Protein AF-A0A445BIX7-F1 (afdb_monomer_lite)

Organism: Arachis hypogaea (NCBI:txid3818)

Foldseek 3Di:
DVVVVVVVVVVVVLVPPPDPPDDDDPVRLVVVCVVVVVPDDSVRVSVVVVVVCVVCVVPPDDDALVVQLVVVLVVVCVDPVNVDPVSSVQLSVQLVVQSVVLVVDPVNVVDDSNVSSNVSSVVSCCVSPNLDPVVLVVVLVCLVCCCDDPNNVVQVVCCDVVNVHVSPDHRPCVSVDPPPD

Secondary structure (DSSP, 8-state):
-HHHHHHHHHHHHHHT-SSTT----HHHHHHHHHHTTT-S-HHHHHHHHHHHHHHTTT---PPPHHHHHHHHHHHHHTSGGG-SHHHHHHHHHHHHHHHHHHHH-GGGGGS-HHHHHHHHHHHHHHHHH-S--HHHHHHHHHHHTTTSGGGHHHHHHHTSGGGTTGGGSPP-GGGT-TT--

pLDDT: mean 78.17, std 17.83, range [26.73, 94.56]

Radius of gyration: 25.05 Å; chains: 1; bounding box: 44×34×72 Å

InterPro domains:
  IPR004367 Cyclin, C-terminal domain [PF02984] (63-170)
  IPR004367 Cyclin, C-terminal domain [SM01332] (63-172)
  IPR006671 Cyclin, N-terminal [PF00134] (26-61)
  IPR036915 Cyclin-like superfamily [SSF47954] (40-175)
  IPR039361 Cyclin [PTHR10177] (26-150)

Structure (mmCIF, N/CA/C/O backbone):
data_AF-A0A445BIX7-F1
#
_entry.id   AF-A0A445BIX7-F1
#
loop_
_atom_site.group_PDB
_atom_site.id
_atom_site.type_symbol
_atom_site.label_atom_id
_atom_site.label_alt_id
_atom_site.label_comp_id
_atom_site.label_asym_id
_atom_site.label_entity_id
_atom_site.label_seq_id
_atom_site.pdbx_PDB_ins_code
_atom_site.Cartn_x
_atom_site.Cartn_y
_atom_site.Cartn_z
_atom_site.occupancy
_atom_site.B_iso_or_equiv
_atom_site.auth_seq_id
_atom_site.auth_comp_id
_atom_site.auth_asym_id
_atom_site.auth_atom_id
_atom_site.pdbx_PDB_model_num
ATOM 1 N N . MET A 1 1 ? -8.010 18.904 17.019 1.00 31.08 1 MET A N 1
ATOM 2 C CA . MET A 1 1 ? -6.638 18.334 17.077 1.00 31.08 1 MET A CA 1
ATOM 3 C C . MET A 1 1 ? -6.467 17.196 18.089 1.00 31.08 1 MET A C 1
ATOM 5 O O . MET A 1 1 ? -5.801 16.229 17.747 1.00 31.08 1 MET A O 1
ATOM 9 N N . ALA A 1 2 ? -7.083 17.233 19.281 1.00 26.73 2 ALA A N 1
ATOM 10 C CA . ALA A 1 2 ? -6.943 16.167 20.292 1.00 26.73 2 ALA A CA 1
ATOM 11 C C . ALA A 1 2 ? -7.465 14.775 19.856 1.00 26.73 2 ALA A C 1
ATOM 13 O O . ALA A 1 2 ? -6.899 13.758 20.242 1.00 26.73 2 ALA A O 1
ATOM 14 N N . MET A 1 3 ? -8.491 14.723 18.998 1.00 30.59 3 MET A N 1
ATOM 15 C CA . MET A 1 3 ? -9.098 13.467 18.526 1.00 30.59 3 MET A CA 1
ATOM 16 C C . MET A 1 3 ? -8.178 12.670 17.575 1.00 30.59 3 MET A C 1
ATOM 18 O O . MET A 1 3 ? -8.110 11.449 17.659 1.00 30.59 3 MET A O 1
ATOM 22 N N . ILE A 1 4 ? -7.388 13.361 16.743 1.00 36.31 4 ILE A N 1
ATOM 23 C CA . ILE A 1 4 ? -6.422 12.741 15.812 1.00 36.31 4 ILE A CA 1
ATOM 24 C C . ILE A 1 4 ? -5.188 12.241 16.579 1.00 36.31 4 ILE A C 1
ATOM 26 O O . ILE A 1 4 ? -4.694 11.141 16.338 1.00 36.31 4 ILE A O 1
ATOM 30 N N . HIS A 1 5 ? -4.742 13.006 17.580 1.00 30.78 5 HIS A N 1
ATOM 31 C CA . HIS A 1 5 ? -3.649 12.602 18.467 1.00 30.78 5 HIS A CA 1
ATOM 32 C C . HIS A 1 5 ? -4.039 11.410 19.369 1.00 30.78 5 HIS A C 1
ATOM 34 O O . HIS A 1 5 ? -3.199 10.565 19.686 1.00 30.78 5 HIS A O 1
ATOM 40 N N . GLY A 1 6 ? -5.320 11.305 19.748 1.00 31.72 6 GLY A N 1
ATOM 41 C CA . GLY A 1 6 ? -5.894 10.139 20.429 1.00 31.72 6 GLY A CA 1
ATOM 42 C C . GLY A 1 6 ? -5.935 8.894 19.541 1.00 31.72 6 GLY A C 1
ATOM 43 O O . GLY A 1 6 ? -5.544 7.817 19.983 1.00 31.72 6 GLY A O 1
ATOM 44 N N . PHE A 1 7 ? -6.293 9.050 18.263 1.00 39.88 7 PHE A N 1
ATOM 45 C CA . PHE A 1 7 ? -6.234 7.973 17.268 1.00 39.88 7 PHE A CA 1
ATOM 46 C C . PHE A 1 7 ? -4.815 7.424 17.072 1.00 39.88 7 PHE A C 1
ATOM 48 O O . PHE A 1 7 ? -4.636 6.216 16.928 1.00 39.88 7 PHE A O 1
ATOM 55 N N . PHE A 1 8 ? -3.799 8.289 17.126 1.00 36.53 8 PHE A N 1
ATOM 56 C CA . PHE A 1 8 ? -2.399 7.868 17.045 1.00 36.53 8 PHE A CA 1
ATOM 57 C C . PHE A 1 8 ? -1.971 7.043 18.265 1.00 36.53 8 PHE A C 1
ATOM 59 O O . PHE A 1 8 ? -1.325 6.012 18.111 1.00 36.53 8 PHE A O 1
ATOM 66 N N . LYS A 1 9 ? -2.411 7.421 19.475 1.00 36.47 9 LYS A N 1
ATOM 67 C CA . LYS A 1 9 ? -2.213 6.604 20.684 1.00 36.47 9 LYS A CA 1
ATOM 68 C C . LYS A 1 9 ? -2.974 5.279 20.636 1.00 36.47 9 LYS A C 1
ATOM 70 O O . LYS A 1 9 ? -2.463 4.300 21.153 1.00 36.47 9 LYS A O 1
ATOM 75 N N . ILE A 1 10 ? -4.145 5.217 20.002 1.00 41.41 10 ILE A N 1
ATOM 76 C CA . ILE A 1 10 ? -4.909 3.968 19.837 1.00 41.41 10 ILE A CA 1
ATOM 77 C C . ILE A 1 10 ? -4.230 3.036 18.831 1.00 41.41 10 ILE A C 1
ATOM 79 O O . ILE A 1 10 ? -4.111 1.846 19.112 1.00 41.41 10 ILE A O 1
ATOM 83 N N . LYS A 1 11 ? -3.700 3.560 17.714 1.00 40.16 11 LYS A N 1
ATOM 84 C CA . LYS A 1 11 ? -2.800 2.793 16.833 1.00 40.16 11 LYS A CA 1
ATOM 85 C C . LYS A 1 11 ? -1.616 2.246 17.631 1.00 40.16 11 LYS A C 1
ATOM 87 O O . LYS A 1 11 ? -1.239 1.089 17.440 1.00 40.16 11 LYS A O 1
ATOM 92 N N . ASP A 1 12 ? -1.118 3.047 18.576 1.00 34.88 12 ASP A N 1
ATOM 93 C CA . ASP A 1 12 ? -0.007 2.678 19.439 1.00 34.88 12 ASP A CA 1
ATOM 94 C C . ASP A 1 12 ? -0.367 1.692 20.599 1.00 34.88 12 ASP A C 1
ATOM 96 O O . ASP A 1 12 ? 0.449 0.920 21.108 1.00 34.88 12 ASP A O 1
ATOM 100 N N . VAL A 1 13 ? -1.624 1.625 21.010 1.00 40.88 13 VAL A N 1
ATOM 101 C CA . VAL A 1 13 ? -2.093 0.604 21.961 1.00 40.88 13 VAL A CA 1
ATOM 102 C C . VAL A 1 13 ? -2.390 -0.704 21.220 1.00 40.88 13 VAL A C 1
ATOM 104 O O . VAL A 1 13 ? -1.998 -1.781 21.670 1.00 40.88 13 VAL A O 1
ATOM 107 N N . LEU A 1 14 ? -2.953 -0.623 20.010 1.00 43.34 14 LEU A N 1
ATOM 108 C CA . LEU A 1 14 ? -3.277 -1.794 19.196 1.00 43.34 14 LEU A CA 1
ATOM 109 C C . LEU A 1 14 ? -2.021 -2.513 18.666 1.00 43.34 14 LEU A C 1
ATOM 111 O O . LEU A 1 14 ? -1.959 -3.737 18.722 1.00 43.34 14 LEU A O 1
ATOM 115 N N . TYR A 1 15 ? -0.987 -1.795 18.197 1.00 44.62 15 TYR A N 1
ATOM 116 C CA . TYR A 1 15 ? 0.238 -2.426 17.655 1.00 44.62 15 TYR A CA 1
ATOM 117 C C . TYR A 1 15 ? 1.153 -3.054 18.718 1.00 44.62 15 TYR A C 1
ATOM 119 O O . TYR A 1 15 ? 1.989 -3.899 18.386 1.00 44.62 15 TYR A O 1
ATOM 127 N N . ARG A 1 16 ? 1.031 -2.634 19.987 1.00 34.03 16 ARG A N 1
ATOM 128 C CA . ARG A 1 16 ? 1.860 -3.101 21.107 1.00 34.03 16 ARG A CA 1
ATOM 129 C C . ARG A 1 16 ? 1.143 -4.139 21.970 1.00 34.03 16 ARG A C 1
ATOM 131 O O . ARG A 1 16 ? 1.621 -4.476 23.048 1.00 34.03 16 ARG A O 1
ATOM 138 N N . THR A 1 17 ? 0.064 -4.747 21.488 1.00 30.75 17 THR A N 1
ATOM 139 C CA . THR A 1 17 ? -0.427 -5.989 22.092 1.00 30.75 17 THR A CA 1
ATOM 140 C C . THR A 1 17 ? 0.446 -7.158 21.632 1.00 30.75 17 THR A C 1
ATOM 142 O O . THR A 1 17 ? 0.156 -7.908 20.704 1.00 30.75 17 THR A O 1
ATOM 145 N N . ARG A 1 18 ? 1.558 -7.361 22.353 1.00 39.78 18 ARG A N 1
ATOM 146 C CA . ARG A 1 18 ? 2.005 -8.731 22.635 1.00 39.78 18 ARG A CA 1
ATOM 147 C C . ARG A 1 18 ? 0.804 -9.426 23.289 1.00 39.78 18 ARG A C 1
ATOM 149 O O . ARG A 1 18 ? 0.402 -9.006 24.374 1.00 39.78 18 ARG A O 1
ATOM 156 N N . SER A 1 19 ? 0.268 -10.413 22.565 1.00 38.59 19 SER A N 1
ATOM 157 C CA . SER A 1 19 ? -0.950 -11.199 22.817 1.00 38.59 19 SER A CA 1
ATOM 158 C C . SER A 1 19 ? -2.272 -10.411 22.815 1.00 38.59 19 SER A C 1
ATOM 160 O O . SER A 1 19 ? -2.649 -9.800 23.809 1.00 38.59 19 SER A O 1
ATOM 162 N N . PHE A 1 20 ? -3.034 -10.552 21.720 1.00 48.22 20 PHE A N 1
ATOM 163 C CA . PHE A 1 20 ? -4.435 -10.130 21.503 1.00 48.22 20 PHE A CA 1
ATOM 164 C C . PHE A 1 20 ? -5.469 -10.767 22.471 1.00 48.22 20 PHE A C 1
ATOM 166 O O . PHE A 1 20 ? -6.658 -10.805 22.179 1.00 48.22 20 PHE A O 1
ATOM 173 N N . GLN A 1 21 ? -5.018 -11.303 23.609 1.00 44.00 21 GLN A N 1
ATOM 174 C CA . GLN A 1 21 ? -5.799 -12.086 24.576 1.00 44.00 21 GLN A CA 1
ATOM 175 C C . GLN A 1 21 ? -6.042 -11.320 25.890 1.00 44.00 21 GLN A C 1
ATOM 177 O O . GLN A 1 21 ? -6.484 -11.911 26.872 1.00 44.00 21 GLN A O 1
ATOM 182 N N . ARG A 1 22 ? -5.695 -10.030 25.972 1.00 51.00 22 ARG A N 1
ATOM 183 C CA . ARG A 1 22 ? -5.924 -9.236 27.185 1.00 51.00 22 ARG A CA 1
ATOM 184 C C . ARG A 1 22 ? -7.117 -8.306 27.002 1.00 51.00 22 ARG A C 1
ATOM 186 O O . ARG A 1 22 ? -7.102 -7.471 26.108 1.00 51.00 22 ARG A O 1
ATOM 193 N N . VAL A 1 23 ? -8.108 -8.499 27.874 1.00 60.38 23 VAL A N 1
ATOM 194 C CA . VAL A 1 23 ? -9.203 -7.562 28.175 1.00 60.38 23 VAL A CA 1
ATOM 195 C C . VAL A 1 23 ? -8.610 -6.180 28.456 1.00 60.38 23 VAL A C 1
ATOM 197 O O . VAL A 1 23 ? -7.530 -6.124 29.057 1.00 60.38 23 VAL A O 1
ATOM 200 N N . PHE A 1 24 ? -9.293 -5.100 28.053 1.00 62.72 24 PHE A N 1
ATOM 201 C CA . PHE A 1 24 ? -8.859 -3.721 28.331 1.00 62.72 24 PHE A CA 1
ATOM 202 C C . PHE A 1 24 ? -8.335 -3.565 29.763 1.00 62.72 24 PHE A C 1
ATOM 204 O O . PHE A 1 24 ? -9.031 -3.877 30.738 1.00 62.72 24 PHE A O 1
ATOM 211 N N . GLU A 1 25 ? -7.113 -3.045 29.913 1.00 70.88 25 GLU A N 1
ATOM 212 C CA . GLU A 1 25 ? -6.624 -2.725 31.249 1.00 70.88 25 GLU A CA 1
ATOM 213 C C . GLU A 1 25 ? -7.491 -1.608 31.855 1.00 70.88 25 GLU A C 1
ATOM 215 O O . GLU A 1 25 ? -7.929 -0.701 31.139 1.00 70.88 25 GLU A O 1
ATOM 220 N N . PRO A 1 26 ? -7.710 -1.588 33.186 1.00 69.00 26 PRO A N 1
ATOM 221 C CA . PRO A 1 26 ? -8.556 -0.579 33.821 1.00 69.00 26 PRO A CA 1
ATOM 222 C C . PRO A 1 26 ? -8.191 0.865 33.452 1.00 69.00 26 PRO A C 1
ATOM 224 O O . PRO A 1 26 ? -9.078 1.700 33.338 1.00 69.00 26 PRO A O 1
ATOM 227 N N . ARG A 1 27 ? -6.906 1.162 33.212 1.00 71.81 27 ARG A N 1
ATOM 228 C CA . ARG A 1 27 ? -6.441 2.494 32.785 1.00 71.81 27 ARG A CA 1
ATOM 229 C C . ARG A 1 27 ? -6.867 2.873 31.366 1.00 71.81 27 ARG A C 1
ATOM 231 O O . ARG A 1 27 ? -7.111 4.047 31.107 1.00 71.81 27 ARG A O 1
ATOM 238 N N . GLU A 1 28 ? -6.942 1.911 30.457 1.00 76.38 28 GLU A N 1
ATOM 239 C CA . GLU A 1 28 ? -7.309 2.140 29.056 1.00 76.38 28 GLU A CA 1
ATOM 240 C C . GLU A 1 28 ? -8.811 2.388 28.928 1.00 76.38 28 GLU A C 1
ATOM 242 O O . GLU A 1 28 ? -9.238 3.272 28.186 1.00 76.38 28 GLU A O 1
ATOM 247 N N . LEU A 1 29 ? -9.597 1.665 29.726 1.00 79.38 29 LEU A N 1
ATOM 248 C CA . LEU A 1 29 ? -11.045 1.808 29.781 1.00 79.38 29 LEU A CA 1
ATOM 249 C C . LEU A 1 29 ? -11.467 3.189 30.301 1.00 79.38 29 LEU A C 1
ATOM 251 O O . LEU A 1 29 ? -12.276 3.868 29.673 1.00 79.38 29 LEU A O 1
ATOM 255 N N . GLU A 1 30 ? -10.864 3.645 31.402 1.00 81.06 30 GLU A N 1
ATOM 256 C CA . GLU A 1 30 ? -11.117 4.991 31.936 1.00 81.06 30 GLU A CA 1
ATOM 257 C C . GLU A 1 30 ? -10.679 6.085 30.949 1.00 81.06 30 GLU A C 1
ATOM 259 O O . GLU A 1 30 ? -11.350 7.108 30.805 1.00 81.06 30 GLU A O 1
ATOM 264 N N . PHE A 1 31 ? -9.585 5.863 30.212 1.00 82.12 31 PHE A N 1
ATOM 265 C CA . PHE A 1 31 ? -9.141 6.785 29.170 1.00 82.12 31 PHE A CA 1
ATOM 266 C C . PHE A 1 31 ? -10.139 6.867 28.005 1.00 82.12 31 PHE A C 1
ATOM 268 O O . PHE A 1 31 ? -10.464 7.972 27.573 1.00 82.12 31 PHE A O 1
ATOM 275 N N . LEU A 1 32 ? -10.661 5.731 27.528 1.00 78.69 32 LEU A N 1
ATOM 276 C CA . LEU A 1 32 ? -11.689 5.658 26.480 1.00 78.69 32 LEU A CA 1
ATOM 277 C C . LEU A 1 32 ? -12.972 6.400 26.880 1.00 78.69 32 LEU A C 1
ATOM 279 O O . LEU A 1 32 ? -13.484 7.220 26.114 1.00 78.69 32 LEU A O 1
ATOM 283 N N . ILE A 1 33 ? -13.452 6.174 28.104 1.00 84.88 33 ILE A N 1
ATOM 284 C CA . ILE A 1 33 ? -14.627 6.868 28.646 1.00 84.88 33 ILE A CA 1
ATOM 285 C C . ILE A 1 33 ? -14.368 8.379 28.700 1.00 84.88 33 ILE A C 1
ATOM 287 O O . ILE A 1 33 ? -15.210 9.169 28.266 1.00 84.88 33 ILE A O 1
ATOM 291 N N . LEU A 1 34 ? -13.184 8.796 29.154 1.00 88.88 34 LEU A N 1
ATOM 292 C CA . LEU A 1 34 ? -12.815 10.206 29.246 1.00 88.88 34 LEU A CA 1
ATOM 293 C C . LEU A 1 34 ? -12.779 10.897 27.875 1.00 88.88 34 LEU A C 1
ATOM 295 O O . LEU A 1 34 ? -13.378 11.961 27.722 1.00 88.88 34 LEU A O 1
ATOM 299 N N . ILE A 1 35 ? -12.118 10.308 26.871 1.00 86.88 35 ILE A N 1
ATOM 300 C CA . ILE A 1 35 ? -12.028 10.914 25.528 1.00 86.88 35 ILE A CA 1
ATOM 301 C C . ILE A 1 35 ? -13.374 10.928 24.798 1.00 86.88 35 ILE A C 1
ATOM 303 O O . ILE A 1 35 ? -13.586 11.787 23.945 1.00 86.88 35 ILE A O 1
ATOM 307 N N . SER A 1 36 ? -14.285 10.014 25.148 1.00 85.88 36 SER A N 1
ATOM 308 C CA . SER A 1 36 ? -15.658 9.992 24.630 1.00 85.88 36 SER A CA 1
ATOM 309 C C . SER A 1 36 ? -16.564 11.062 25.254 1.00 85.88 36 SER A C 1
ATOM 311 O O . SER A 1 36 ? -17.731 11.157 24.893 1.00 85.88 36 SER A O 1
ATOM 313 N N . GLY A 1 37 ? -16.058 11.857 26.206 1.00 89.38 37 GLY A N 1
ATOM 314 C CA . GLY A 1 37 ? -16.861 12.842 26.931 1.00 89.38 37 GLY A CA 1
ATOM 315 C C . GLY A 1 37 ? -17.835 12.210 27.927 1.00 89.38 37 GLY A C 1
ATOM 316 O O . GLY A 1 37 ? -18.876 12.797 28.201 1.00 89.38 37 GLY A O 1
ATOM 317 N N . LYS A 1 38 ? -17.511 11.020 28.461 1.00 89.19 38 LYS A N 1
ATOM 318 C CA . LYS A 1 38 ? -18.399 10.204 29.312 1.00 89.19 38 LYS A CA 1
ATOM 319 C C . LYS A 1 38 ? -19.732 9.845 28.639 1.00 89.19 38 LYS A C 1
ATOM 321 O O . LYS A 1 38 ? -20.735 9.675 29.325 1.00 89.19 38 LYS A O 1
ATOM 326 N N . ALA A 1 39 ? -19.739 9.720 27.311 1.00 90.12 39 ALA A N 1
ATOM 327 C CA . ALA A 1 39 ? -20.920 9.302 26.556 1.00 90.12 39 ALA A CA 1
ATOM 328 C C . ALA A 1 39 ? -21.317 7.839 26.822 1.00 90.12 39 ALA A C 1
ATOM 330 O O . ALA A 1 39 ? -22.469 7.480 26.605 1.00 90.12 39 ALA A O 1
ATOM 331 N N . TYR A 1 40 ? -20.375 7.019 27.299 1.00 87.88 40 TYR A N 1
ATOM 332 C CA . TYR A 1 40 ? -20.574 5.599 27.577 1.00 87.88 40 TYR A CA 1
ATOM 333 C C . TYR A 1 40 ? -20.167 5.253 29.008 1.00 87.88 40 TYR A C 1
ATOM 335 O O . TYR A 1 40 ? -19.195 5.791 29.551 1.00 87.88 40 TYR A O 1
ATOM 343 N N . THR A 1 41 ? -20.891 4.318 29.609 1.00 90.75 41 THR A N 1
ATOM 344 C CA . THR A 1 41 ? -20.567 3.721 30.903 1.00 90.75 41 THR A CA 1
ATOM 345 C C . THR A 1 41 ? -19.545 2.596 30.753 1.00 90.75 41 THR A C 1
ATOM 347 O O . THR A 1 41 ? -19.367 2.004 29.689 1.00 90.75 41 THR A O 1
ATOM 350 N N . ARG A 1 42 ? -18.882 2.254 31.861 1.00 87.50 42 ARG A N 1
ATOM 351 C CA . ARG A 1 42 ? -17.907 1.156 31.908 1.00 87.50 42 ARG A CA 1
ATOM 352 C C . ARG A 1 42 ? -18.487 -0.169 31.401 1.00 87.50 42 ARG A C 1
ATOM 354 O O . ARG A 1 42 ? -17.810 -0.884 30.672 1.00 87.50 42 ARG A O 1
ATOM 361 N N . ASN A 1 43 ? -19.726 -0.475 31.782 1.00 89.88 43 ASN A N 1
ATOM 362 C CA . ASN A 1 43 ? -20.379 -1.727 31.412 1.00 89.88 43 ASN A CA 1
ATOM 363 C C . ASN A 1 43 ? -20.702 -1.768 29.914 1.00 89.88 43 ASN A C 1
ATOM 365 O O . ASN A 1 43 ? -20.398 -2.765 29.274 1.00 89.88 43 ASN A O 1
ATOM 369 N N . GLU A 1 44 ? -21.193 -0.668 29.334 1.00 89.56 44 GLU A N 1
ATOM 370 C CA . GLU A 1 44 ? -21.488 -0.592 27.894 1.00 89.56 44 GLU A CA 1
ATOM 371 C C . GLU A 1 44 ? -20.239 -0.813 27.031 1.00 89.56 44 GLU A C 1
ATOM 373 O O . GLU A 1 44 ? -20.297 -1.511 26.021 1.00 89.56 44 GLU A O 1
ATOM 378 N N . VAL A 1 45 ? -19.087 -0.266 27.436 1.00 86.12 45 VAL A N 1
ATOM 379 C CA . VAL A 1 45 ? -17.828 -0.473 26.702 1.00 86.12 45 VAL A CA 1
ATOM 380 C C . VAL A 1 45 ? -17.370 -1.936 26.776 1.00 86.12 45 VAL A C 1
ATOM 382 O O . VAL A 1 45 ? -16.932 -2.485 25.765 1.00 86.12 45 VAL A O 1
ATOM 385 N N . LEU A 1 46 ? -17.503 -2.586 27.936 1.00 85.31 46 LEU A N 1
ATOM 386 C CA . LEU A 1 46 ? -17.155 -4.003 28.112 1.00 85.31 46 LEU A CA 1
ATOM 387 C C . LEU A 1 46 ? -18.118 -4.939 27.364 1.00 85.31 46 LEU A C 1
ATOM 389 O O . LEU A 1 46 ? -17.689 -5.933 26.773 1.00 85.31 46 LEU A O 1
ATOM 393 N N . ASP A 1 47 ? -19.411 -4.616 27.344 1.00 90.69 47 ASP A N 1
ATOM 394 C CA . ASP A 1 47 ? -20.410 -5.369 26.585 1.00 90.69 47 ASP A CA 1
ATOM 395 C C . ASP A 1 47 ? -20.134 -5.278 25.077 1.00 90.69 47 ASP A C 1
ATOM 397 O O . ASP A 1 47 ? -20.181 -6.291 24.371 1.00 90.69 47 ASP A O 1
ATOM 401 N N . MET A 1 48 ? -19.751 -4.093 24.588 1.00 88.19 48 MET A N 1
ATOM 402 C CA . MET A 1 48 ? -19.339 -3.895 23.197 1.00 88.19 48 MET A CA 1
ATOM 403 C C . MET A 1 48 ? -18.034 -4.617 22.856 1.00 88.19 48 MET A C 1
ATOM 405 O O . MET A 1 48 ? -17.951 -5.231 21.792 1.00 88.19 48 MET A O 1
ATOM 409 N N . GLU A 1 49 ? -17.036 -4.611 23.745 1.00 82.38 49 GLU A N 1
ATOM 410 C CA . GLU A 1 49 ? -15.804 -5.393 23.570 1.00 82.38 49 GLU A CA 1
ATOM 411 C C . GLU A 1 49 ? -16.133 -6.880 23.380 1.00 82.38 49 GLU A C 1
ATOM 413 O O . GLU A 1 49 ? -15.692 -7.510 22.412 1.00 82.38 49 GLU A O 1
ATOM 418 N N . LYS A 1 50 ? -16.977 -7.434 24.256 1.00 85.50 50 LYS A N 1
ATOM 419 C CA . LYS A 1 50 ? -17.412 -8.831 24.182 1.00 85.50 50 LYS A CA 1
ATOM 420 C C . LYS A 1 50 ? -18.162 -9.125 22.882 1.00 85.50 50 LYS A C 1
ATOM 422 O O . LYS A 1 50 ? -17.917 -10.156 22.256 1.00 85.50 50 LYS A O 1
ATOM 427 N N . LEU A 1 51 ? -19.055 -8.230 22.460 1.00 91.12 51 LEU A N 1
ATOM 428 C CA . LEU A 1 51 ? -19.796 -8.363 21.206 1.00 91.12 51 LEU A CA 1
ATOM 429 C C . LEU A 1 51 ? -18.851 -8.376 19.997 1.00 91.12 51 LEU A C 1
ATOM 431 O O . LEU A 1 51 ? -18.969 -9.258 19.144 1.00 91.12 51 LEU A O 1
ATOM 435 N N . MET A 1 52 ? -17.885 -7.456 19.938 1.00 86.19 52 MET A N 1
ATOM 436 C CA . MET A 1 52 ? -16.899 -7.381 18.854 1.00 86.19 52 MET A CA 1
ATOM 437 C C . MET A 1 52 ? -16.033 -8.643 18.779 1.00 86.19 52 MET A C 1
ATOM 439 O O . MET A 1 52 ? -15.883 -9.218 17.700 1.00 86.19 52 MET A O 1
ATOM 443 N N . LEU A 1 53 ? -15.509 -9.110 19.917 1.00 85.00 53 LEU A N 1
ATOM 444 C CA . LEU A 1 53 ? -14.679 -10.318 19.985 1.00 85.00 53 LEU A CA 1
ATOM 445 C C . LEU A 1 53 ? -15.444 -11.567 19.539 1.00 85.00 53 LEU A C 1
ATOM 447 O O . LEU A 1 53 ? -14.916 -12.367 18.764 1.00 85.00 53 LEU A O 1
ATOM 451 N N . ASN A 1 54 ? -16.698 -11.706 19.977 1.00 90.69 54 ASN A N 1
ATOM 452 C CA . ASN A 1 54 ? -17.560 -12.812 19.566 1.00 90.69 54 ASN A CA 1
ATOM 453 C C . ASN A 1 54 ? -17.880 -12.761 18.067 1.00 90.69 54 ASN A C 1
ATOM 455 O O . ASN A 1 54 ? -17.843 -13.795 17.407 1.00 90.69 54 ASN A O 1
ATOM 459 N N . THR A 1 55 ? -18.140 -11.568 17.523 1.00 91.00 55 THR A N 1
ATOM 460 C CA . THR A 1 55 ? -18.432 -11.368 16.091 1.00 91.00 55 THR A CA 1
ATOM 461 C C . THR A 1 55 ? -17.230 -11.712 15.214 1.00 91.00 55 THR A C 1
ATOM 463 O O . THR A 1 55 ? -17.377 -12.311 14.154 1.00 91.00 55 THR A O 1
ATOM 466 N N . LEU A 1 56 ? -16.022 -11.369 15.666 1.00 84.00 56 LEU A N 1
ATOM 467 C CA . LEU A 1 56 ? -14.775 -11.699 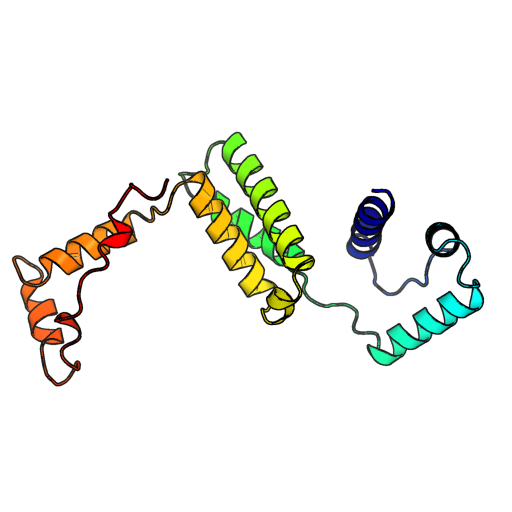14.976 1.00 84.00 56 LEU A CA 1
ATOM 468 C C . LEU A 1 56 ? -14.316 -13.142 15.231 1.00 84.00 56 LEU A C 1
ATOM 470 O O . LEU A 1 56 ? -13.271 -13.536 14.718 1.00 84.00 56 LEU A O 1
ATOM 474 N N . HIS A 1 57 ? -15.051 -13.924 16.031 1.00 88.12 57 HIS A N 1
ATOM 475 C CA . HIS A 1 57 ? -14.647 -15.258 16.486 1.00 88.12 57 HIS A CA 1
ATOM 476 C C . HIS A 1 57 ? -13.219 -15.281 17.055 1.00 88.12 57 HIS A C 1
ATOM 478 O O . HIS A 1 57 ? -12.451 -16.207 16.802 1.00 88.12 57 HIS A O 1
ATOM 484 N N . PHE A 1 58 ? -12.843 -14.229 17.789 1.00 80.50 58 PHE A N 1
ATOM 485 C CA . PHE A 1 58 ? -11.491 -14.022 18.321 1.00 80.50 58 PHE A CA 1
ATOM 486 C C . PHE A 1 58 ? -10.372 -13.978 17.254 1.00 80.50 58 PHE A C 1
ATOM 488 O O . PHE A 1 58 ? -9.187 -14.038 17.587 1.00 80.50 58 PHE A O 1
ATOM 495 N N . ASN A 1 59 ? -10.705 -13.801 15.969 1.00 79.69 59 ASN A N 1
ATOM 496 C CA . ASN A 1 59 ? -9.735 -13.643 14.887 1.00 79.69 59 ASN A CA 1
ATOM 497 C C . ASN A 1 59 ? -9.262 -12.183 14.754 1.00 79.69 59 ASN A C 1
ATOM 499 O O . ASN A 1 59 ? -9.630 -11.462 13.829 1.00 79.69 59 ASN A O 1
ATOM 503 N N . MET A 1 60 ? -8.418 -11.747 15.689 1.00 77.25 60 MET A N 1
ATOM 504 C CA . MET A 1 60 ? -7.854 -10.385 15.713 1.00 77.25 60 MET A CA 1
ATOM 505 C C . MET A 1 60 ? -6.557 -10.244 14.899 1.00 77.25 60 MET A C 1
ATOM 507 O O . MET A 1 60 ? -6.014 -9.149 14.753 1.00 77.25 60 MET A O 1
ATOM 511 N N . SER A 1 61 ? -6.036 -11.352 14.367 1.00 79.31 61 SER A N 1
ATOM 512 C CA . SER A 1 61 ? -4.738 -11.400 13.689 1.00 79.31 61 SER A CA 1
ATOM 513 C C . SER A 1 61 ? -4.887 -11.159 12.189 1.00 79.31 61 SER A C 1
ATOM 515 O O . SER A 1 61 ? -4.744 -12.074 11.380 1.00 79.31 61 SER A O 1
ATOM 517 N N . VAL A 1 62 ? -5.161 -9.911 11.808 1.00 79.38 62 VAL A N 1
ATOM 518 C CA . VAL A 1 62 ? -5.227 -9.498 10.399 1.00 79.38 62 VAL A CA 1
ATOM 519 C C . VAL A 1 62 ? -3.962 -8.745 9.973 1.00 79.38 62 VAL A C 1
ATOM 521 O O . VAL A 1 62 ? -3.429 -7.928 10.730 1.00 79.38 62 VAL A O 1
ATOM 524 N N . PRO A 1 63 ? -3.433 -9.002 8.764 1.00 81.62 63 PRO A N 1
ATOM 525 C CA . PRO A 1 63 ? -2.226 -8.339 8.297 1.00 81.62 63 PRO A CA 1
ATOM 526 C C . PRO A 1 63 ? -2.514 -6.866 7.986 1.00 81.62 63 PRO A C 1
ATOM 528 O O . PRO A 1 63 ? -3.323 -6.549 7.123 1.00 81.62 63 PRO A O 1
ATOM 531 N N . THR A 1 64 ? -1.824 -5.951 8.662 1.00 84.56 64 THR A N 1
ATOM 532 C CA . THR A 1 64 ? -1.957 -4.503 8.436 1.00 84.56 64 THR A CA 1
ATOM 533 C C . THR A 1 64 ? -0.939 -3.987 7.415 1.00 84.56 64 THR A C 1
ATOM 535 O O . THR A 1 64 ? 0.125 -4.575 7.219 1.00 84.56 64 THR A O 1
ATOM 538 N N . ALA A 1 65 ? -1.209 -2.844 6.776 1.00 87.44 65 ALA A N 1
ATOM 539 C CA . ALA A 1 65 ? -0.265 -2.225 5.831 1.00 87.44 65 ALA A CA 1
ATOM 540 C C . ALA A 1 65 ? 1.118 -1.973 6.478 1.00 87.44 65 ALA A C 1
ATOM 542 O O . ALA A 1 65 ? 2.171 -2.157 5.866 1.00 87.44 65 ALA A O 1
ATOM 543 N N . TYR A 1 66 ? 1.123 -1.678 7.781 1.00 84.38 66 TYR A N 1
ATOM 544 C CA . TYR A 1 66 ? 2.329 -1.480 8.580 1.00 84.38 66 TYR A CA 1
ATOM 545 C C . TYR A 1 66 ? 3.285 -2.688 8.581 1.00 84.38 66 TYR A C 1
ATOM 547 O O . TYR A 1 66 ? 4.503 -2.513 8.530 1.00 84.38 66 TYR A O 1
ATOM 555 N N . VAL A 1 67 ? 2.788 -3.932 8.606 1.00 87.38 67 VAL A N 1
ATOM 556 C CA . VAL A 1 67 ? 3.696 -5.097 8.600 1.00 87.38 67 VAL A CA 1
ATOM 557 C C . VAL A 1 67 ? 4.401 -5.271 7.254 1.00 87.38 67 VAL A C 1
ATOM 559 O O . VAL A 1 67 ? 5.545 -5.735 7.210 1.00 87.38 67 VAL A O 1
ATOM 562 N N . PHE A 1 68 ? 3.756 -4.855 6.161 1.00 91.25 68 PHE A N 1
ATOM 563 C CA . PHE A 1 68 ? 4.329 -4.899 4.818 1.00 91.25 68 PHE A CA 1
ATOM 564 C C . PHE A 1 68 ? 5.320 -3.763 4.583 1.00 91.25 68 PHE A C 1
ATOM 566 O O . PHE A 1 68 ? 6.362 -4.003 3.972 1.00 91.25 68 PHE A O 1
ATOM 573 N N . ILE A 1 69 ? 5.069 -2.565 5.126 1.00 89.69 69 ILE A N 1
ATOM 574 C CA . ILE A 1 69 ? 5.920 -1.392 4.877 1.00 89.69 69 ILE A CA 1
ATOM 575 C C . ILE A 1 69 ? 7.365 -1.653 5.298 1.00 89.69 69 ILE A C 1
ATOM 577 O O . ILE A 1 69 ? 8.289 -1.419 4.528 1.00 89.69 69 ILE A O 1
ATOM 581 N N . ARG A 1 70 ? 7.576 -2.279 6.465 1.00 87.69 70 ARG A N 1
ATOM 582 C CA . ARG A 1 70 ? 8.920 -2.612 6.965 1.00 87.69 70 ARG A CA 1
ATOM 583 C C . ARG A 1 70 ? 9.644 -3.610 6.065 1.00 87.69 70 ARG A C 1
ATOM 585 O O . ARG A 1 70 ? 10.868 -3.574 5.974 1.00 87.69 70 ARG A O 1
ATOM 592 N N . ARG A 1 71 ? 8.907 -4.527 5.430 1.00 91.62 71 ARG A N 1
ATOM 593 C CA . ARG A 1 71 ? 9.475 -5.522 4.508 1.00 91.62 71 ARG A CA 1
ATOM 594 C C . ARG A 1 71 ? 9.842 -4.870 3.180 1.00 91.62 71 ARG A C 1
ATOM 596 O O . ARG A 1 71 ? 10.959 -5.054 2.712 1.00 91.62 71 ARG A O 1
ATOM 603 N N . PHE A 1 72 ? 8.943 -4.075 2.612 1.00 92.94 72 PHE A N 1
ATOM 604 C CA . PHE A 1 72 ? 9.168 -3.416 1.328 1.00 92.94 72 PHE A CA 1
ATOM 605 C C . PHE A 1 72 ? 10.220 -2.314 1.409 1.00 92.94 72 PHE A C 1
ATOM 607 O O . PHE A 1 72 ? 11.060 -2.235 0.520 1.00 92.94 72 PHE A O 1
ATOM 614 N N . LEU A 1 73 ? 10.270 -1.546 2.499 1.00 90.19 73 LEU A N 1
ATOM 615 C CA . LEU A 1 73 ? 11.308 -0.537 2.718 1.00 90.19 73 LEU A CA 1
ATOM 616 C C . LEU A 1 73 ? 12.711 -1.154 2.776 1.00 90.19 73 LEU A C 1
ATOM 618 O O . LEU A 1 73 ? 13.633 -0.607 2.182 1.00 90.19 73 LEU A O 1
ATOM 622 N N . LYS A 1 74 ? 12.882 -2.331 3.397 1.00 88.75 74 LYS A N 1
ATOM 623 C CA . LYS A 1 74 ? 14.174 -3.044 3.381 1.00 88.75 74 LYS A CA 1
ATOM 624 C C . LYS A 1 74 ? 14.633 -3.380 1.963 1.00 88.75 74 LYS A C 1
ATOM 626 O O . LYS A 1 74 ? 15.804 -3.200 1.647 1.00 88.75 74 LYS A O 1
ATOM 631 N N . VAL A 1 75 ? 13.716 -3.854 1.119 1.00 87.50 75 VAL A N 1
ATOM 632 C CA . VAL A 1 75 ? 14.012 -4.172 -0.286 1.00 87.50 75 VAL A CA 1
ATOM 633 C C . VAL A 1 75 ? 14.291 -2.894 -1.077 1.00 87.50 75 VAL A C 1
ATOM 635 O O . VAL A 1 75 ? 15.274 -2.819 -1.806 1.00 87.50 75 VAL A O 1
ATOM 638 N N . ALA A 1 76 ? 13.479 -1.856 -0.880 1.00 84.94 76 ALA A N 1
ATOM 639 C CA . ALA A 1 76 ? 13.633 -0.561 -1.531 1.00 84.94 76 ALA A CA 1
ATOM 640 C C . ALA A 1 76 ? 14.983 0.104 -1.215 1.00 84.94 76 ALA A C 1
ATOM 642 O O . ALA A 1 76 ? 15.594 0.699 -2.099 1.00 84.94 76 ALA A O 1
ATOM 643 N N . GLN A 1 77 ? 15.465 -0.030 0.022 1.00 82.25 77 GLN A N 1
ATOM 644 C CA . GLN A 1 77 ? 16.738 0.524 0.494 1.00 82.25 77 GLN A CA 1
ATOM 645 C C . GLN A 1 77 ? 17.965 -0.289 0.069 1.00 82.25 77 GLN A C 1
ATOM 647 O O . GLN A 1 77 ? 19.079 0.217 0.147 1.00 82.25 77 GLN A O 1
ATOM 652 N N . ALA A 1 78 ? 17.789 -1.532 -0.389 1.00 79.31 78 ALA A N 1
ATOM 653 C CA . ALA A 1 78 ? 18.892 -2.336 -0.911 1.00 79.31 78 ALA A CA 1
ATOM 654 C C . ALA A 1 78 ? 19.422 -1.806 -2.261 1.00 79.31 78 ALA A C 1
ATOM 656 O O . ALA A 1 78 ? 20.499 -2.196 -2.711 1.00 79.31 78 ALA A O 1
ATOM 657 N N . ASN A 1 79 ? 18.689 -0.897 -2.912 1.00 73.00 79 ASN A N 1
ATOM 658 C CA . ASN A 1 79 ? 19.132 -0.237 -4.133 1.00 73.00 79 ASN A CA 1
ATOM 659 C C . ASN A 1 79 ? 20.286 0.738 -3.860 1.00 73.00 79 ASN A C 1
ATOM 661 O O . ASN A 1 79 ? 20.180 1.615 -3.006 1.00 73.00 79 ASN A O 1
ATOM 665 N N . ARG A 1 80 ? 21.346 0.678 -4.682 1.00 64.62 80 ARG A N 1
ATOM 666 C CA . ARG A 1 80 ? 22.514 1.584 -4.597 1.00 64.62 80 ARG A CA 1
ATOM 667 C C . ARG A 1 80 ? 22.152 3.076 -4.625 1.00 64.62 80 ARG A C 1
ATOM 669 O O . ARG A 1 80 ? 22.859 3.875 -4.027 1.00 64.62 80 ARG A O 1
ATOM 676 N N . LYS A 1 81 ? 21.045 3.449 -5.279 1.00 67.06 81 LYS A N 1
ATOM 677 C CA . LYS A 1 81 ? 20.546 4.838 -5.335 1.00 67.06 81 LYS A CA 1
ATOM 678 C C . LYS A 1 81 ? 20.044 5.357 -3.975 1.00 67.06 81 LYS A C 1
ATOM 680 O O . LYS A 1 81 ? 20.029 6.560 -3.754 1.00 67.06 81 LYS A O 1
ATOM 685 N N . VAL A 1 82 ? 19.685 4.457 -3.055 1.00 65.12 82 VAL A N 1
ATOM 686 C CA . VAL A 1 82 ? 19.166 4.748 -1.702 1.00 65.12 82 VAL A CA 1
ATOM 687 C C . VAL A 1 82 ? 20.256 4.553 -0.632 1.00 65.12 82 VAL A C 1
ATOM 689 O O . VAL A 1 82 ? 19.958 4.425 0.551 1.00 65.12 82 VAL A O 1
ATOM 692 N N . ALA A 1 83 ? 21.533 4.499 -1.026 1.00 65.81 83 ALA A N 1
ATOM 693 C CA . ALA A 1 83 ? 22.633 4.174 -0.115 1.00 65.81 83 ALA A CA 1
ATOM 694 C C . ALA A 1 83 ? 22.913 5.267 0.937 1.00 65.81 83 ALA A C 1
ATOM 696 O O . ALA A 1 83 ? 23.504 4.984 1.979 1.00 65.81 83 ALA A O 1
ATOM 697 N N . THR A 1 84 ? 22.478 6.507 0.703 1.00 76.12 84 THR A N 1
ATOM 698 C CA . THR A 1 84 ? 22.668 7.604 1.659 1.00 76.12 84 THR A CA 1
ATOM 699 C C . THR A 1 84 ? 21.661 7.507 2.807 1.00 76.12 84 THR A C 1
ATOM 701 O O . THR A 1 84 ? 20.451 7.469 2.580 1.00 76.12 84 THR A O 1
ATOM 704 N N . CYS A 1 85 ? 22.151 7.551 4.052 1.00 78.06 85 CYS A N 1
ATOM 705 C CA . CYS A 1 85 ? 21.335 7.459 5.274 1.00 78.06 85 CYS A CA 1
ATOM 706 C C . CYS A 1 85 ? 20.154 8.453 5.291 1.00 78.06 85 CYS A C 1
ATOM 708 O O . CYS A 1 85 ? 19.032 8.088 5.640 1.00 78.06 85 CYS A O 1
ATOM 710 N N . LEU A 1 86 ? 20.387 9.686 4.825 1.00 82.50 86 LEU A N 1
ATOM 711 C CA . LEU A 1 86 ? 19.369 10.735 4.727 1.00 82.50 86 LEU A CA 1
ATOM 712 C C . LEU A 1 86 ? 18.217 10.333 3.791 1.00 82.50 86 LEU A C 1
ATOM 714 O O . LEU A 1 86 ? 17.052 10.449 4.157 1.00 82.50 86 LEU A O 1
ATOM 718 N N . ILE A 1 87 ? 18.533 9.804 2.607 1.00 83.06 87 ILE A N 1
ATOM 719 C CA . ILE A 1 87 ? 17.533 9.408 1.605 1.00 83.06 87 ILE A CA 1
ATOM 720 C C . ILE A 1 87 ? 16.696 8.234 2.119 1.00 83.06 87 ILE A C 1
ATOM 722 O O . ILE A 1 87 ? 15.480 8.206 1.939 1.00 83.06 87 ILE A O 1
ATOM 726 N N . LYS A 1 88 ? 17.334 7.287 2.816 1.00 85.00 88 LYS A N 1
ATOM 727 C CA . LYS A 1 88 ? 16.640 6.189 3.490 1.00 85.00 88 LYS A CA 1
ATOM 728 C C . LYS A 1 88 ? 15.612 6.709 4.501 1.00 85.00 88 LYS A C 1
ATOM 730 O O . LYS A 1 88 ? 14.474 6.254 4.471 1.00 85.00 88 LYS A O 1
ATOM 735 N N . PHE A 1 89 ? 15.990 7.662 5.352 1.00 88.06 89 PHE A N 1
ATOM 736 C CA . PHE A 1 89 ? 15.080 8.234 6.347 1.00 88.06 89 PHE A CA 1
ATOM 737 C C . PHE A 1 89 ? 13.900 8.978 5.704 1.00 88.06 89 PHE A C 1
ATOM 739 O O . PHE A 1 89 ? 12.755 8.763 6.099 1.00 88.06 89 PHE A O 1
ATOM 746 N N . ILE A 1 90 ? 14.151 9.783 4.664 1.00 88.81 90 ILE A N 1
ATOM 747 C CA . ILE A 1 90 ? 13.086 10.481 3.925 1.00 88.81 90 ILE A CA 1
ATOM 748 C C . ILE A 1 90 ? 12.122 9.482 3.274 1.00 88.81 90 ILE A C 1
ATOM 750 O O . ILE A 1 90 ? 10.911 9.669 3.357 1.00 88.81 90 ILE A O 1
ATOM 754 N 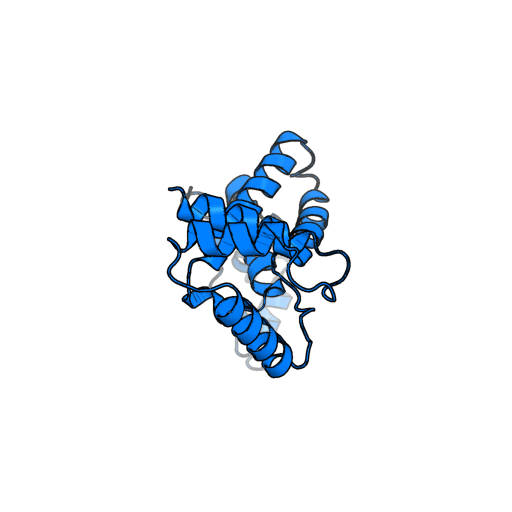N . LEU A 1 91 ? 12.635 8.403 2.671 1.00 89.94 91 LEU A N 1
ATOM 755 C CA . LEU A 1 91 ? 11.802 7.364 2.061 1.00 89.94 91 LEU A CA 1
ATOM 756 C C . LEU A 1 91 ? 10.896 6.679 3.089 1.00 89.94 91 LEU A C 1
ATOM 758 O O . LEU A 1 91 ? 9.723 6.449 2.805 1.00 89.94 91 LEU A O 1
ATOM 762 N N . GLU A 1 92 ? 11.426 6.358 4.272 1.00 91.06 92 GLU A N 1
ATOM 763 C CA . GLU A 1 92 ? 10.634 5.764 5.352 1.00 91.06 92 GLU A CA 1
ATOM 764 C C . GLU A 1 92 ? 9.518 6.715 5.799 1.00 91.06 92 GLU A C 1
ATOM 766 O O . GLU A 1 92 ? 8.354 6.315 5.806 1.00 91.06 92 GLU A O 1
ATOM 771 N N . LEU A 1 93 ? 9.845 7.975 6.101 1.00 92.06 93 LEU A N 1
ATOM 772 C CA . LEU A 1 93 ? 8.861 8.978 6.517 1.00 92.06 93 LEU A CA 1
ATOM 773 C C . LEU A 1 93 ? 7.779 9.212 5.461 1.00 92.06 93 LEU A C 1
ATOM 775 O O . LEU A 1 93 ? 6.594 9.220 5.791 1.00 92.06 93 LEU A O 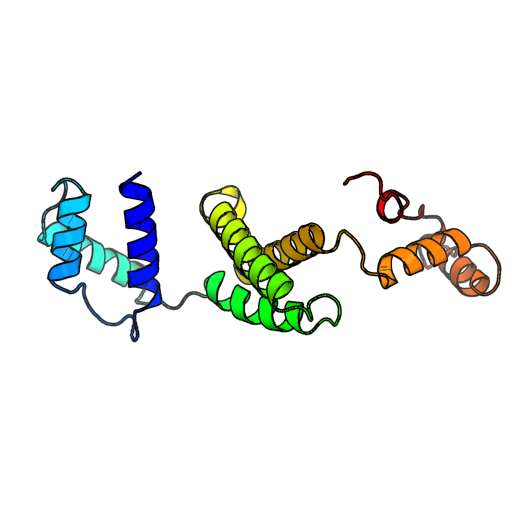1
ATOM 779 N N . LEU A 1 94 ? 8.175 9.367 4.197 1.00 93.06 94 LEU A N 1
ATOM 780 C CA . LEU A 1 94 ? 7.244 9.600 3.098 1.00 93.06 94 LEU A CA 1
ATOM 781 C C . LEU A 1 94 ? 6.311 8.402 2.897 1.00 93.06 94 LEU A C 1
ATOM 783 O O . LEU A 1 94 ? 5.108 8.579 2.725 1.00 93.06 94 LEU A O 1
ATOM 787 N N . ALA A 1 95 ? 6.840 7.179 2.968 1.00 93.75 95 ALA A N 1
ATOM 788 C CA . ALA A 1 95 ? 6.022 5.979 2.871 1.00 93.75 95 ALA A CA 1
ATOM 789 C C . ALA A 1 95 ? 5.022 5.880 4.037 1.00 93.75 95 ALA A C 1
ATOM 791 O O . ALA A 1 95 ? 3.856 5.565 3.807 1.00 93.75 95 ALA A O 1
ATOM 792 N N . PHE A 1 96 ? 5.435 6.178 5.276 1.00 92.06 96 PHE A N 1
ATOM 793 C CA . PHE A 1 96 ? 4.512 6.202 6.417 1.00 92.06 96 PHE A CA 1
ATOM 794 C C . PHE A 1 96 ? 3.416 7.255 6.246 1.00 92.06 96 PHE A C 1
ATOM 796 O O . PHE A 1 96 ? 2.244 6.937 6.430 1.00 92.06 96 PHE A O 1
ATOM 803 N N . PHE A 1 97 ? 3.779 8.464 5.819 1.00 92.75 97 PHE A N 1
ATOM 804 C CA . PHE A 1 97 ? 2.829 9.536 5.535 1.00 92.75 97 PHE A CA 1
ATOM 805 C C . PHE A 1 97 ? 1.779 9.123 4.489 1.00 92.75 97 PHE A C 1
ATOM 807 O O . PHE A 1 97 ? 0.579 9.276 4.713 1.00 92.75 97 PHE A O 1
ATOM 814 N N . LEU A 1 98 ? 2.212 8.534 3.372 1.00 93.56 98 LEU A N 1
ATOM 815 C CA . LEU A 1 98 ? 1.315 8.086 2.304 1.00 93.56 98 LEU A CA 1
ATOM 816 C C . LEU A 1 98 ? 0.409 6.921 2.736 1.00 93.56 98 LEU A C 1
ATOM 818 O O . LEU A 1 98 ? -0.767 6.897 2.373 1.00 93.56 98 LEU A O 1
ATOM 822 N N . VAL A 1 99 ? 0.918 5.970 3.533 1.00 92.19 99 VAL A N 1
ATOM 823 C CA . VAL A 1 99 ? 0.074 4.908 4.106 1.00 92.19 99 VAL A CA 1
ATOM 824 C C . VAL A 1 99 ? -0.988 5.516 5.018 1.00 92.19 99 VAL A C 1
ATOM 826 O O . VAL A 1 99 ? -2.148 5.121 4.943 1.00 92.19 99 VAL A O 1
ATOM 829 N N . GLU A 1 100 ? -0.638 6.481 5.864 1.00 89.06 100 GLU A N 1
ATOM 830 C CA . GLU A 1 100 ? -1.620 7.115 6.742 1.00 89.06 100 GLU A CA 1
ATOM 831 C C . GLU A 1 100 ? -2.695 7.871 5.979 1.00 89.06 100 GLU A C 1
ATOM 833 O O . GLU A 1 100 ? -3.866 7.744 6.330 1.00 89.06 100 GLU A O 1
ATOM 838 N N . LEU A 1 101 ? -2.323 8.560 4.901 1.00 90.56 101 LEU A N 1
ATOM 839 C CA . LEU A 1 101 ? -3.283 9.199 4.010 1.00 90.56 101 LEU A CA 1
ATOM 840 C C . LEU A 1 101 ? -4.259 8.168 3.422 1.00 90.56 101 LEU A C 1
ATOM 842 O O . LEU A 1 101 ? -5.470 8.370 3.442 1.00 90.56 101 LEU A O 1
ATOM 846 N N . SER A 1 102 ? -3.743 7.015 2.989 1.00 90.31 102 SER A N 1
ATOM 847 C CA . SER A 1 102 ? -4.569 5.940 2.432 1.00 90.31 102 SER A CA 1
ATOM 848 C C . SER A 1 102 ? -5.484 5.249 3.451 1.00 90.31 102 SER A C 1
ATOM 850 O O . SER A 1 102 ? -6.464 4.635 3.056 1.00 90.31 102 SER A O 1
ATOM 852 N N . LEU A 1 103 ? -5.197 5.343 4.755 1.00 86.75 103 LEU A N 1
ATOM 853 C CA . LEU A 1 103 ? -6.064 4.791 5.805 1.00 86.75 103 LEU A CA 1
ATOM 854 C C . LEU A 1 103 ? -7.259 5.695 6.126 1.00 86.75 103 LEU A C 1
ATOM 856 O O . LEU A 1 103 ? -8.228 5.223 6.715 1.00 86.75 103 LEU A O 1
ATOM 860 N N . VAL A 1 104 ? -7.165 6.986 5.800 1.00 89.44 104 VAL A N 1
ATOM 861 C CA . VAL A 1 104 ? -8.254 7.951 5.998 1.00 89.44 104 VAL A CA 1
ATOM 862 C C . VAL A 1 104 ? -9.260 7.872 4.850 1.00 89.44 104 VAL A C 1
ATOM 864 O O . VAL A 1 104 ? -10.451 8.071 5.072 1.00 89.44 104 VAL A O 1
ATOM 867 N N . GLU A 1 105 ? -8.793 7.554 3.642 1.00 89.44 105 GLU A N 1
ATOM 868 C CA . GLU A 1 105 ? -9.628 7.532 2.445 1.00 89.44 105 GLU A CA 1
ATOM 869 C C . GLU A 1 105 ? -10.395 6.211 2.290 1.00 89.44 105 GLU A C 1
ATOM 871 O O . GLU A 1 105 ? -9.806 5.128 2.218 1.00 89.44 105 GLU A O 1
ATOM 876 N N . TYR A 1 106 ? -11.722 6.292 2.185 1.00 89.25 106 TYR A N 1
ATOM 877 C CA . TYR A 1 106 ? -12.587 5.110 2.129 1.00 89.25 106 TYR A CA 1
ATOM 878 C C . TYR A 1 106 ? -12.360 4.296 0.850 1.00 89.25 106 TYR A C 1
ATOM 880 O O . TYR A 1 106 ? -12.383 3.064 0.873 1.00 89.25 106 TYR A O 1
ATOM 888 N N . GLU A 1 107 ? -12.068 4.968 -0.266 1.00 91.69 107 GLU A N 1
ATOM 889 C CA . GLU A 1 107 ? -11.831 4.315 -1.556 1.00 91.69 107 GLU A CA 1
ATOM 890 C C . GLU A 1 107 ? -10.651 3.336 -1.543 1.00 91.69 107 GLU A C 1
ATOM 892 O O . GLU A 1 107 ? -10.576 2.451 -2.400 1.00 91.69 107 GLU A O 1
ATOM 897 N N . MET A 1 108 ? -9.731 3.479 -0.590 1.00 89.19 108 MET A N 1
ATOM 898 C CA . MET A 1 108 ? -8.534 2.649 -0.480 1.00 89.19 108 MET A CA 1
ATOM 899 C C . MET A 1 108 ? -8.803 1.297 0.192 1.00 89.19 108 MET A C 1
ATOM 901 O O . MET A 1 108 ? -8.006 0.372 0.030 1.00 89.19 108 MET A O 1
ATOM 905 N N . LEU A 1 109 ? -9.950 1.128 0.866 1.00 87.06 109 LEU A N 1
ATOM 906 C CA . LEU A 1 109 ? -10.340 -0.129 1.524 1.00 87.06 109 LEU A CA 1
ATOM 907 C C . LEU A 1 109 ? -10.554 -1.292 0.547 1.00 87.06 109 LEU A C 1
ATOM 909 O O . LEU A 1 109 ? -10.505 -2.452 0.952 1.00 87.06 109 LEU A O 1
ATOM 913 N N . LYS A 1 110 ? -10.758 -1.004 -0.745 1.00 92.56 110 LYS A N 1
ATOM 914 C CA . LYS A 1 110 ? -10.896 -2.027 -1.795 1.00 92.56 110 LYS A CA 1
ATOM 915 C C . LYS A 1 110 ? -9.597 -2.789 -2.076 1.00 92.56 110 LYS A C 1
ATOM 917 O O . LYS A 1 110 ? -9.631 -3.841 -2.712 1.00 92.56 110 LYS A O 1
ATOM 922 N N . PHE A 1 111 ? -8.452 -2.263 -1.641 1.00 92.88 111 PHE A N 1
ATOM 923 C CA . PHE A 1 111 ? -7.147 -2.855 -1.904 1.00 92.88 111 PHE A CA 1
ATOM 924 C C . PHE A 1 111 ? -6.640 -3.661 -0.713 1.00 92.88 111 PHE A C 1
ATOM 926 O O . PHE A 1 111 ? -6.803 -3.283 0.446 1.00 92.88 111 PHE A O 1
ATOM 933 N N . SER A 1 112 ? -5.953 -4.767 -0.999 1.00 93.25 112 SER A N 1
ATOM 934 C CA . SER A 1 112 ? -5.301 -5.534 0.056 1.00 93.25 112 SER A CA 1
ATOM 935 C C . SER A 1 112 ? -4.153 -4.724 0.684 1.00 93.25 112 SER A C 1
ATOM 937 O O . SER A 1 112 ? -3.462 -3.977 -0.021 1.00 93.25 112 SER A O 1
ATOM 939 N N . PRO A 1 113 ? -3.873 -4.896 1.989 1.00 91.44 113 PRO A N 1
ATOM 940 C CA . PRO A 1 113 ? -2.812 -4.154 2.669 1.00 91.44 113 PRO A CA 1
ATOM 941 C C . PRO A 1 113 ? -1.431 -4.323 2.025 1.00 91.44 113 PRO A C 1
ATOM 943 O O . PRO A 1 113 ? -0.632 -3.389 2.031 1.00 91.44 113 PRO A O 1
ATOM 946 N N . SER A 1 114 ? -1.143 -5.487 1.435 1.00 94.31 114 SER A N 1
ATOM 947 C CA . SER A 1 114 ? 0.102 -5.733 0.701 1.00 94.31 114 SER A CA 1
ATOM 948 C C . SER A 1 114 ? 0.183 -4.919 -0.590 1.00 94.31 114 SER A C 1
ATOM 950 O O . SER A 1 114 ? 1.202 -4.278 -0.833 1.00 94.31 114 SER A O 1
ATOM 952 N N . LEU A 1 115 ? -0.879 -4.905 -1.397 1.00 94.56 115 LEU A N 1
ATOM 953 C CA . LEU A 1 115 ? -0.925 -4.156 -2.651 1.00 94.56 115 LEU A CA 1
ATOM 954 C C . LEU A 1 115 ? -0.830 -2.649 -2.401 1.00 94.56 115 LEU A C 1
ATOM 956 O O . LEU A 1 115 ? -0.009 -1.969 -3.013 1.00 94.56 115 LEU A O 1
ATOM 960 N N . LEU A 1 116 ? -1.620 -2.153 -1.451 1.00 94.25 116 LEU A N 1
ATOM 961 C CA . LEU A 1 116 ? -1.622 -0.754 -1.041 1.00 94.25 116 LEU A CA 1
ATOM 962 C C . LEU A 1 116 ? -0.229 -0.309 -0.575 1.00 94.25 116 LEU A C 1
ATOM 964 O O . LEU A 1 116 ? 0.291 0.703 -1.037 1.00 94.25 116 LEU A O 1
ATOM 968 N N . THR A 1 117 ? 0.433 -1.110 0.262 1.00 93.94 117 THR A N 1
ATOM 969 C CA . THR A 1 117 ? 1.791 -0.794 0.731 1.00 93.94 117 THR A CA 1
ATOM 970 C C . THR A 1 117 ? 2.812 -0.812 -0.412 1.00 93.94 117 THR A C 1
ATOM 972 O O . THR A 1 117 ? 3.711 0.028 -0.444 1.00 93.94 117 THR A O 1
ATOM 975 N N . ALA A 1 118 ? 2.700 -1.748 -1.360 1.00 94.06 118 ALA A N 1
ATOM 976 C CA . ALA A 1 118 ? 3.601 -1.806 -2.511 1.00 94.06 118 ALA A CA 1
ATOM 977 C C . ALA A 1 118 ? 3.473 -0.545 -3.379 1.00 94.06 118 ALA A C 1
ATOM 979 O O . ALA A 1 118 ? 4.487 0.054 -3.734 1.00 94.06 118 ALA A O 1
ATOM 980 N N . ALA A 1 119 ? 2.237 -0.111 -3.647 1.00 93.81 119 ALA A N 1
ATOM 981 C CA . ALA A 1 119 ? 1.960 1.128 -4.364 1.00 93.81 119 ALA A CA 1
ATOM 982 C C . ALA A 1 119 ? 2.532 2.344 -3.623 1.00 93.81 119 ALA A C 1
ATOM 984 O O . ALA A 1 119 ? 3.217 3.158 -4.229 1.00 93.81 119 ALA A O 1
ATOM 985 N N . VAL A 1 120 ? 2.339 2.430 -2.305 1.00 94.50 120 VAL A N 1
ATOM 986 C CA . VAL A 1 120 ? 2.876 3.531 -1.494 1.00 94.50 120 VAL A CA 1
ATOM 987 C C . VAL A 1 120 ? 4.404 3.604 -1.551 1.00 94.50 120 VAL A C 1
ATOM 989 O O . VAL A 1 120 ? 4.956 4.679 -1.779 1.00 94.50 120 VAL A O 1
ATOM 992 N N . VAL A 1 121 ? 5.103 2.480 -1.370 1.00 92.56 121 VAL A N 1
ATOM 993 C CA . VAL A 1 121 ? 6.574 2.458 -1.425 1.00 92.56 121 VAL A CA 1
ATOM 994 C C . VAL A 1 121 ? 7.070 2.836 -2.818 1.00 92.56 121 VAL A C 1
ATOM 996 O O . VAL A 1 121 ? 8.031 3.594 -2.931 1.00 92.56 121 VAL A O 1
ATOM 999 N N . TYR A 1 122 ? 6.400 2.361 -3.867 1.00 90.25 122 TYR A N 1
ATOM 1000 C CA . TYR A 1 122 ? 6.723 2.728 -5.241 1.00 90.25 122 TYR A CA 1
ATOM 1001 C C . TYR A 1 122 ? 6.526 4.228 -5.494 1.00 90.25 122 TYR A C 1
ATOM 1003 O O . TYR A 1 122 ? 7.448 4.890 -5.963 1.00 90.25 122 TYR A O 1
ATOM 1011 N N . THR A 1 123 ? 5.382 4.791 -5.100 1.00 90.94 123 THR A N 1
ATOM 1012 C CA . THR A 1 123 ? 5.107 6.230 -5.205 1.00 90.94 123 THR A CA 1
ATOM 1013 C C . THR A 1 123 ? 6.157 7.045 -4.455 1.00 90.94 123 THR A C 1
ATOM 1015 O O . THR A 1 123 ? 6.715 7.980 -5.021 1.00 90.94 123 THR A O 1
ATOM 1018 N N . ALA A 1 124 ? 6.511 6.651 -3.228 1.00 91.56 124 ALA A N 1
ATOM 1019 C CA . ALA A 1 124 ? 7.546 7.327 -2.448 1.00 91.56 124 ALA A CA 1
ATOM 1020 C C . ALA A 1 124 ? 8.925 7.279 -3.136 1.00 91.56 124 ALA A C 1
ATOM 1022 O O . ALA A 1 124 ? 9.654 8.271 -3.143 1.00 91.56 124 ALA A O 1
ATOM 1023 N N . GLN A 1 125 ? 9.281 6.150 -3.759 1.00 87.12 125 GLN A N 1
ATOM 1024 C CA . GLN A 1 125 ? 10.500 6.047 -4.564 1.00 87.12 125 GLN A CA 1
ATOM 1025 C C . GLN A 1 125 ? 10.451 6.964 -5.791 1.00 87.12 125 GLN A C 1
ATOM 1027 O O . GLN A 1 125 ? 11.435 7.645 -6.070 1.00 87.12 125 GLN A O 1
ATOM 1032 N N . CYS A 1 126 ? 9.325 7.014 -6.503 1.00 84.44 126 CYS A N 1
ATOM 1033 C CA . CYS A 1 126 ? 9.146 7.900 -7.650 1.00 84.44 126 CYS A CA 1
ATOM 1034 C C . CYS A 1 126 ? 9.260 9.378 -7.260 1.00 84.44 126 CYS A C 1
ATOM 1036 O O . CYS A 1 126 ? 9.880 10.141 -7.992 1.00 84.44 126 CYS A O 1
ATOM 1038 N N . THR A 1 127 ? 8.735 9.784 -6.102 1.00 87.38 127 THR A N 1
ATOM 1039 C CA . THR A 1 127 ? 8.851 11.166 -5.611 1.00 87.38 127 THR A CA 1
ATOM 1040 C C . THR A 1 127 ? 10.298 11.551 -5.291 1.00 87.38 127 THR A C 1
ATOM 1042 O O . THR A 1 127 ? 10.699 12.680 -5.544 1.00 87.38 127 THR A O 1
ATOM 1045 N N . ILE A 1 128 ? 11.100 10.625 -4.753 1.00 84.44 128 ILE A N 1
ATOM 1046 C CA . ILE A 1 128 ? 12.483 10.907 -4.332 1.00 84.44 128 ILE A CA 1
ATOM 1047 C C . ILE A 1 128 ? 13.479 10.802 -5.494 1.00 84.44 128 ILE A C 1
ATOM 1049 O O . ILE A 1 128 ? 14.405 11.602 -5.591 1.00 84.44 128 ILE A O 1
ATOM 1053 N N . PHE A 1 129 ? 13.327 9.796 -6.356 1.00 78.00 129 PHE A N 1
ATOM 1054 C CA . PHE A 1 129 ? 14.295 9.482 -7.415 1.00 78.00 129 PHE A CA 1
ATOM 1055 C C . PHE A 1 129 ? 13.829 9.889 -8.819 1.00 78.00 129 PHE A C 1
ATOM 1057 O O . PHE A 1 129 ? 14.588 9.728 -9.779 1.00 78.00 129 PHE A O 1
ATOM 1064 N N . GLY A 1 130 ? 12.595 10.378 -8.955 1.00 72.19 130 GLY A N 1
ATOM 1065 C CA . GLY A 1 130 ? 11.919 10.524 -10.240 1.00 72.19 130 GLY A CA 1
ATOM 1066 C C . GLY A 1 130 ? 11.499 9.173 -10.829 1.00 72.19 130 GLY A C 1
ATOM 1067 O O . GLY A 1 130 ? 11.920 8.100 -10.381 1.00 72.19 130 GLY A O 1
ATOM 1068 N N . PHE A 1 131 ? 10.669 9.204 -11.874 1.00 62.06 131 PHE A N 1
ATOM 1069 C CA . PHE A 1 131 ? 10.228 8.009 -12.602 1.00 62.06 131 PHE A CA 1
ATOM 1070 C C . PHE A 1 131 ? 11.381 7.439 -13.449 1.00 62.06 131 PHE A C 1
ATOM 1072 O O . PHE A 1 131 ? 11.441 7.615 -14.661 1.00 62.06 131 PHE A O 1
ATOM 1079 N N . ARG A 1 132 ? 12.384 6.820 -12.813 1.00 58.81 132 ARG A N 1
ATOM 1080 C CA . ARG A 1 132 ? 13.613 6.390 -13.500 1.00 58.81 132 ARG A CA 1
ATOM 1081 C C . ARG A 1 132 ? 14.048 4.990 -13.114 1.00 58.81 132 ARG A C 1
ATOM 1083 O O . ARG A 1 132 ? 15.094 4.778 -12.493 1.00 58.81 132 ARG A O 1
ATOM 1090 N N . GLN A 1 133 ? 13.298 4.002 -13.592 1.00 63.22 133 GLN A N 1
ATOM 1091 C CA . GLN A 1 133 ? 13.918 2.710 -13.851 1.00 63.22 133 GLN A CA 1
ATOM 1092 C C . GLN A 1 133 ? 14.699 2.850 -15.164 1.00 63.22 133 GLN A C 1
ATOM 1094 O O . GLN A 1 133 ? 14.092 2.941 -16.228 1.00 63.22 133 GLN A O 1
ATOM 1099 N N . GLU A 1 134 ? 16.032 2.900 -15.104 1.00 63.75 134 GLU A N 1
ATOM 1100 C CA . GLU A 1 134 ? 16.900 2.985 -16.299 1.00 63.75 134 GLU A CA 1
ATOM 1101 C C . GLU A 1 134 ? 16.504 1.946 -17.353 1.00 63.75 134 GLU A C 1
ATOM 1103 O O . GLU A 1 134 ? 16.413 2.259 -18.535 1.00 63.75 134 GLU A O 1
ATOM 1108 N N . CYS A 1 135 ? 16.138 0.742 -16.905 1.00 70.62 135 CYS A N 1
ATOM 1109 C CA . CYS A 1 135 ? 15.635 -0.323 -17.761 1.00 70.62 135 CYS A CA 1
ATOM 1110 C C . CYS A 1 135 ? 14.361 0.063 -18.524 1.00 70.62 135 CYS A C 1
ATOM 1112 O O . CYS A 1 135 ? 14.251 -0.269 -19.696 1.00 70.62 135 CYS A O 1
ATOM 1114 N N . SER A 1 136 ? 13.412 0.762 -17.892 1.00 76.81 136 SER A N 1
ATOM 1115 C CA . SER A 1 136 ? 12.162 1.179 -18.543 1.00 76.81 136 SER A CA 1
ATOM 1116 C C . SER A 1 136 ? 12.412 2.229 -19.627 1.00 76.81 136 SER A C 1
ATOM 1118 O O . SER A 1 136 ? 11.923 2.077 -20.741 1.00 76.81 136 SER A O 1
ATOM 1120 N N . SER A 1 137 ? 13.270 3.218 -19.357 1.00 77.75 137 SER A N 1
ATOM 1121 C CA . SER A 1 137 ? 13.678 4.222 -20.348 1.00 77.75 137 SER A CA 1
ATOM 1122 C C . SER A 1 137 ? 14.439 3.584 -21.519 1.00 77.75 137 SER A C 1
ATOM 1124 O O . SER A 1 137 ? 14.131 3.852 -22.681 1.00 77.75 137 SER A O 1
ATOM 1126 N N . LEU A 1 138 ? 15.366 2.660 -21.235 1.00 83.12 138 LEU A N 1
ATOM 1127 C CA . LEU A 1 138 ? 16.064 1.885 -22.265 1.00 83.12 138 LEU A CA 1
ATOM 1128 C C . LEU A 1 138 ? 15.101 1.018 -23.084 1.00 83.12 138 LEU A C 1
ATOM 1130 O O . LEU A 1 138 ? 15.246 0.938 -24.301 1.00 83.12 138 LEU A O 1
ATOM 1134 N N . MET A 1 139 ? 14.098 0.411 -22.445 1.00 87.69 139 MET A N 1
ATOM 1135 C CA . MET A 1 139 ? 13.093 -0.409 -23.121 1.00 87.69 139 MET A CA 1
ATOM 1136 C C . MET A 1 139 ? 12.227 0.421 -24.069 1.00 87.69 139 MET A C 1
ATOM 1138 O O . MET A 1 139 ? 11.970 -0.013 -25.190 1.00 87.69 139 MET A O 1
ATOM 1142 N N . VAL A 1 140 ? 11.837 1.636 -23.671 1.00 87.25 140 VAL A N 1
ATOM 1143 C CA . VAL A 1 140 ? 11.148 2.578 -24.569 1.00 87.25 140 VAL A CA 1
ATOM 1144 C C . VAL A 1 140 ? 12.052 2.943 -25.748 1.00 87.25 140 VAL A C 1
ATOM 1146 O O . VAL A 1 140 ? 11.597 2.925 -26.889 1.00 87.25 140 VAL A O 1
ATOM 1149 N N . GLY A 1 141 ? 13.347 3.175 -25.510 1.00 86.12 141 GLY A N 1
ATOM 1150 C CA . GLY A 1 141 ? 14.326 3.401 -26.577 1.00 86.12 141 GLY A CA 1
ATOM 1151 C C . GLY A 1 141 ? 14.477 2.209 -27.534 1.00 86.12 141 GLY A C 1
ATOM 1152 O O . GLY A 1 141 ? 14.598 2.402 -28.745 1.00 86.12 141 GLY A O 1
ATOM 1153 N N . PHE A 1 142 ? 14.431 0.974 -27.026 1.00 88.19 142 PHE A N 1
ATOM 1154 C CA . PHE A 1 142 ? 14.403 -0.231 -27.861 1.00 88.19 142 PHE A CA 1
ATOM 1155 C C . PHE A 1 142 ? 13.104 -0.347 -28.652 1.00 88.19 142 PHE A C 1
ATOM 1157 O O . PHE A 1 142 ? 13.161 -0.708 -29.823 1.00 88.19 142 PHE A O 1
ATOM 1164 N N . HIS A 1 143 ? 11.962 -0.003 -28.055 1.00 90.31 143 HIS A N 1
ATOM 1165 C CA . HIS A 1 143 ? 10.668 -0.029 -28.729 1.00 90.31 143 HIS A CA 1
ATOM 1166 C C . HIS A 1 143 ? 10.620 0.984 -29.883 1.00 90.31 143 HIS A C 1
ATOM 1168 O O . HIS A 1 143 ? 10.290 0.611 -31.005 1.00 90.31 143 HIS A O 1
ATOM 1174 N N . GLN A 1 144 ? 11.075 2.221 -29.658 1.00 88.50 144 GLN A N 1
ATOM 1175 C CA . GLN A 1 144 ? 11.189 3.248 -30.705 1.00 88.50 144 GLN A CA 1
ATOM 1176 C C . GLN A 1 144 ? 12.091 2.812 -31.869 1.00 88.50 144 GLN A C 1
ATOM 1178 O O . GLN A 1 144 ? 11.841 3.158 -33.020 1.00 88.50 144 GLN A O 1
ATOM 1183 N N . LYS A 1 145 ? 13.145 2.039 -31.580 1.00 88.19 145 LYS A N 1
ATOM 1184 C CA . LYS A 1 145 ? 14.107 1.551 -32.579 1.00 88.19 145 LYS A CA 1
ATOM 1185 C C . LYS A 1 145 ? 13.802 0.137 -33.077 1.00 88.19 145 LYS A C 1
ATOM 1187 O O . LYS A 1 145 ? 14.578 -0.388 -33.869 1.00 88.19 145 LYS A O 1
ATOM 1192 N N . ALA A 1 146 ? 12.694 -0.481 -32.667 1.00 87.81 146 ALA A N 1
ATOM 1193 C CA . ALA A 1 146 ? 12.423 -1.894 -32.936 1.00 87.81 146 ALA A CA 1
ATOM 1194 C C . ALA A 1 146 ? 12.331 -2.206 -34.441 1.00 87.81 146 ALA A C 1
ATOM 1196 O O . ALA A 1 146 ? 12.766 -3.269 -34.880 1.00 87.81 146 ALA A O 1
ATOM 1197 N N . GLY A 1 147 ? 11.825 -1.261 -35.238 1.00 83.75 147 GLY A N 1
ATOM 1198 C CA . GLY A 1 147 ? 11.697 -1.392 -36.692 1.00 83.75 147 GLY A CA 1
ATOM 1199 C C . GLY A 1 147 ? 13.001 -1.252 -37.486 1.00 83.75 147 GLY A C 1
ATOM 1200 O O . GLY A 1 147 ? 12.969 -1.390 -38.706 1.00 83.75 147 GLY A O 1
ATOM 1201 N N . SER A 1 148 ? 14.143 -0.980 -36.846 1.00 85.00 148 SER A N 1
ATOM 1202 C CA . SER A 1 148 ? 15.429 -0.805 -37.532 1.00 85.00 148 SER A CA 1
ATOM 1203 C C . SER A 1 148 ? 16.601 -1.460 -36.786 1.00 85.00 148 SER A C 1
ATOM 1205 O O . SER A 1 148 ? 16.538 -1.787 -35.601 1.00 85.00 148 SER A O 1
ATOM 1207 N N . GLY A 1 149 ? 17.707 -1.695 -37.496 1.00 84.19 149 GLY A N 1
ATOM 1208 C CA . GLY A 1 149 ? 18.941 -2.224 -36.908 1.00 84.19 149 GLY A CA 1
ATOM 1209 C C . GLY A 1 149 ? 18.847 -3.677 -36.419 1.00 84.19 149 GLY A C 1
ATOM 1210 O O . GLY A 1 149 ? 18.217 -4.529 -37.042 1.00 84.19 149 GLY A O 1
ATOM 1211 N N . LYS A 1 150 ? 19.520 -3.980 -35.299 1.00 86.00 150 LYS A N 1
ATOM 1212 C CA . LYS A 1 150 ? 19.724 -5.356 -34.796 1.00 86.00 150 LYS A CA 1
ATOM 1213 C C . LYS A 1 150 ? 18.453 -6.040 -34.267 1.00 86.00 150 LYS A C 1
ATOM 1215 O O . LYS A 1 150 ? 18.452 -7.256 -34.109 1.00 86.00 150 LYS A O 1
ATOM 1220 N N . LEU A 1 151 ? 17.388 -5.287 -33.979 1.00 86.19 151 LEU A N 1
ATOM 1221 C CA . LEU A 1 151 ? 16.153 -5.799 -33.361 1.00 86.19 151 LEU A CA 1
ATOM 1222 C C . LEU A 1 151 ? 15.051 -6.144 -34.382 1.00 86.19 151 LEU A C 1
ATOM 1224 O O . LEU A 1 151 ? 13.983 -6.625 -33.995 1.00 86.19 151 LEU A O 1
ATOM 1228 N N . ILE A 1 152 ? 15.320 -5.973 -35.683 1.00 90.00 152 ILE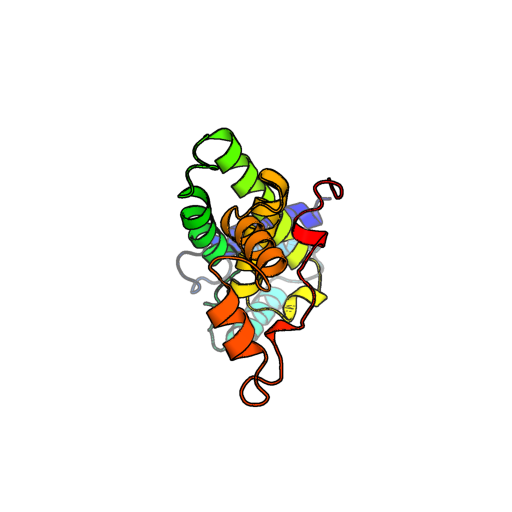 A N 1
ATOM 1229 C CA . ILE A 1 152 ? 14.314 -6.086 -36.750 1.00 90.00 152 ILE A CA 1
ATOM 1230 C C . ILE A 1 152 ? 13.663 -7.472 -36.824 1.00 90.00 152 ILE A C 1
ATOM 1232 O O . ILE A 1 152 ? 12.474 -7.577 -37.110 1.00 90.00 152 ILE A O 1
ATOM 1236 N N . GLY A 1 153 ? 14.411 -8.536 -36.510 1.00 87.62 153 GLY A N 1
ATOM 1237 C CA . GLY A 1 153 ? 13.885 -9.902 -36.530 1.00 87.62 153 GLY A CA 1
ATOM 1238 C C . GLY A 1 153 ? 12.797 -10.124 -35.477 1.00 87.62 153 GLY A C 1
ATOM 1239 O O . GLY A 1 153 ? 11.790 -10.778 -35.745 1.00 87.62 153 GLY A O 1
ATOM 1240 N N . VAL A 1 154 ? 12.953 -9.521 -34.292 1.00 89.00 154 VAL A N 1
ATOM 1241 C CA . VAL A 1 154 ? 11.933 -9.570 -33.236 1.00 89.00 154 VAL A CA 1
ATOM 1242 C C . VAL A 1 154 ? 10.721 -8.740 -33.654 1.00 89.00 154 VAL A C 1
ATOM 1244 O O . VAL A 1 154 ? 9.599 -9.232 -33.593 1.00 89.00 154 VAL A O 1
ATOM 1247 N N . HIS A 1 155 ? 10.934 -7.526 -34.164 1.00 89.94 155 HIS A N 1
ATOM 1248 C CA . HIS A 1 155 ? 9.850 -6.672 -34.654 1.00 89.94 155 HIS A CA 1
ATOM 1249 C C . HIS A 1 155 ? 9.032 -7.347 -35.771 1.00 89.94 155 HIS A C 1
ATOM 1251 O O . HIS A 1 155 ? 7.809 -7.405 -35.693 1.00 89.94 155 HIS A O 1
ATOM 1257 N N . GLN A 1 156 ? 9.686 -7.960 -36.762 1.00 88.88 156 GLN A N 1
ATOM 1258 C CA . GLN A 1 156 ? 9.016 -8.697 -37.842 1.00 88.88 156 GLN A CA 1
ATOM 1259 C C . GLN A 1 156 ? 8.227 -9.908 -37.326 1.00 88.88 156 GLN A C 1
ATOM 1261 O O . GLN A 1 156 ? 7.097 -10.131 -37.763 1.00 88.88 156 GLN A O 1
ATOM 1266 N N . LYS A 1 157 ? 8.764 -10.652 -36.347 1.00 90.44 157 LYS A N 1
ATOM 1267 C CA . LYS A 1 157 ? 8.054 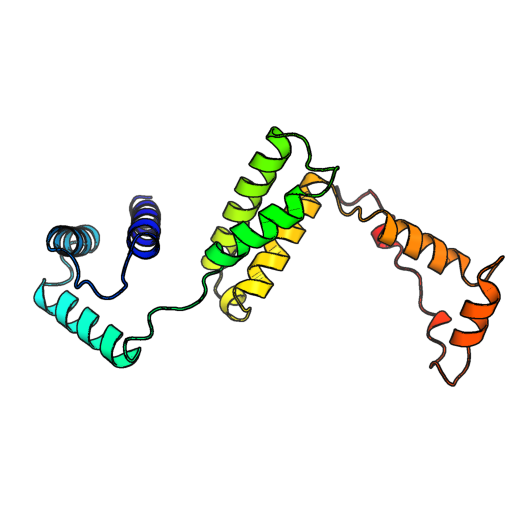-11.768 -35.699 1.00 90.44 157 LYS A CA 1
ATOM 1268 C C . LYS A 1 157 ? 6.736 -11.312 -35.059 1.00 90.44 157 LYS A C 1
ATOM 1270 O O . LYS A 1 157 ? 5.713 -11.980 -35.231 1.00 90.44 157 LYS A O 1
ATOM 1275 N N . TYR A 1 158 ? 6.750 -10.184 -34.350 1.00 88.38 158 TYR A N 1
ATOM 1276 C CA . TYR A 1 158 ? 5.571 -9.619 -33.678 1.00 88.38 158 TYR A CA 1
ATOM 1277 C C . TYR A 1 158 ? 4.691 -8.742 -34.595 1.00 88.38 158 TYR A C 1
ATOM 1279 O O . TYR A 1 158 ? 3.603 -8.338 -34.193 1.00 88.38 158 TYR A O 1
ATOM 1287 N N . CYS A 1 159 ? 5.105 -8.518 -35.847 1.00 88.25 159 CYS A N 1
ATOM 1288 C CA . CYS A 1 159 ? 4.280 -7.985 -36.938 1.00 88.25 159 CYS A CA 1
ATOM 1289 C C . CYS A 1 159 ? 3.483 -9.070 -37.686 1.00 88.25 159 CYS A C 1
ATOM 1291 O O . CYS A 1 159 ? 2.783 -8.758 -38.644 1.00 88.25 159 CYS A O 1
ATOM 1293 N N . SER A 1 160 ? 3.588 -10.342 -37.297 1.00 89.50 160 SER A N 1
ATOM 1294 C CA . SER A 1 160 ? 2.777 -11.421 -37.871 1.00 89.50 160 SER A CA 1
ATOM 1295 C C . SER A 1 160 ? 1.360 -11.429 -37.284 1.00 89.50 160 SER A C 1
ATOM 1297 O O . SER A 1 160 ? 1.165 -11.100 -36.111 1.00 89.50 160 SER A O 1
ATOM 1299 N N . SER A 1 161 ? 0.380 -11.897 -38.066 1.00 88.31 161 SER A N 1
ATOM 1300 C CA . SER A 1 161 ? -1.004 -12.111 -37.612 1.00 88.31 161 SER A CA 1
ATOM 1301 C C . SER A 1 161 ? -1.091 -13.047 -36.405 1.00 88.31 161 SER A C 1
ATOM 1303 O O . SER A 1 161 ? -1.938 -12.854 -35.541 1.00 88.31 161 SER A O 1
ATOM 1305 N N . LYS A 1 162 ? -0.156 -14.001 -36.278 1.00 89.81 162 LYS A N 1
ATOM 1306 C CA . LYS A 1 162 ? -0.055 -14.905 -35.119 1.00 89.81 162 LYS A CA 1
ATOM 1307 C C . LYS A 1 162 ? 0.146 -14.165 -33.788 1.00 89.81 162 LYS A C 1
ATOM 1309 O O . LYS A 1 162 ? -0.210 -14.696 -32.743 1.00 89.81 162 LYS A O 1
ATOM 1314 N N . HIS A 1 163 ? 0.715 -12.961 -33.826 1.00 86.44 163 HIS A N 1
ATOM 1315 C CA . HIS A 1 163 ? 0.937 -12.112 -32.656 1.00 86.44 163 HIS A CA 1
ATOM 1316 C C . HIS A 1 163 ? 0.092 -10.834 -32.715 1.00 86.44 163 HIS A C 1
ATOM 1318 O O . HIS A 1 163 ? 0.500 -9.821 -32.161 1.00 86.44 163 HIS A O 1
ATOM 1324 N N . ASN A 1 164 ? -1.049 -10.842 -33.416 1.00 87.44 164 ASN A N 1
ATOM 1325 C CA . ASN A 1 164 ? -1.975 -9.703 -33.499 1.00 87.44 164 ASN A CA 1
ATOM 1326 C C . ASN A 1 164 ? -1.313 -8.365 -33.878 1.00 87.44 164 ASN A C 1
ATOM 1328 O O . ASN A 1 164 ? -1.799 -7.305 -33.494 1.00 87.44 164 ASN A O 1
ATOM 1332 N N . TYR A 1 165 ? -0.199 -8.398 -34.617 1.00 88.75 165 TYR A N 1
ATOM 1333 C CA . TYR A 1 165 ? 0.563 -7.203 -34.982 1.00 88.75 165 TYR A CA 1
ATOM 1334 C C . TYR A 1 165 ? 1.006 -6.331 -33.784 1.00 88.75 165 TYR A C 1
ATOM 1336 O O . TYR A 1 165 ? 1.162 -5.123 -33.954 1.00 88.75 165 TYR A O 1
ATOM 1344 N N . THR A 1 166 ? 1.244 -6.909 -32.593 1.00 88.19 166 THR A N 1
ATOM 1345 C CA . THR A 1 166 ? 1.620 -6.174 -31.361 1.00 88.19 166 THR A CA 1
ATOM 1346 C C . THR A 1 166 ? 2.797 -5.211 -31.554 1.00 88.19 166 THR A C 1
ATOM 1348 O O . THR A 1 166 ? 2.853 -4.173 -30.907 1.00 88.19 166 THR A O 1
ATOM 1351 N N . ALA A 1 167 ? 3.726 -5.508 -32.466 1.00 87.12 167 ALA A N 1
ATOM 1352 C CA . ALA A 1 167 ? 4.863 -4.628 -32.749 1.00 87.12 167 ALA A CA 1
ATOM 1353 C C . ALA A 1 167 ? 4.487 -3.269 -33.374 1.00 87.12 167 ALA A C 1
ATOM 1355 O O . ALA A 1 167 ? 5.326 -2.377 -33.406 1.00 87.12 167 ALA A O 1
ATOM 1356 N N . LYS A 1 168 ? 3.253 -3.097 -33.868 1.00 85.62 168 LYS A N 1
ATOM 1357 C CA . LYS A 1 168 ? 2.764 -1.821 -34.417 1.00 85.62 168 LYS A CA 1
ATOM 1358 C C . LYS A 1 168 ? 2.262 -0.845 -33.349 1.00 85.62 168 LYS A C 1
ATOM 1360 O O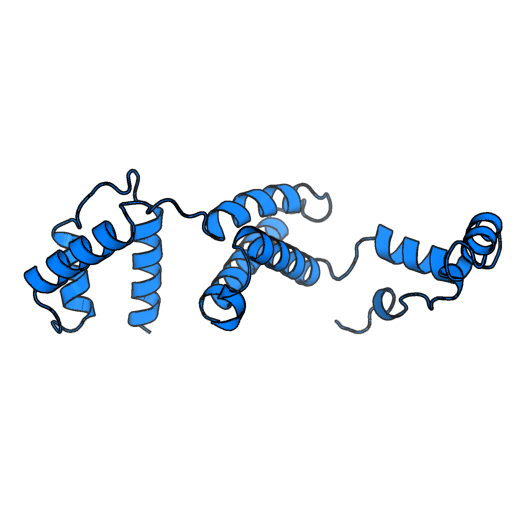 . LYS A 1 168 ? 1.888 0.270 -33.698 1.00 85.62 168 LYS A O 1
ATOM 1365 N N . CYS A 1 169 ? 2.192 -1.257 -32.084 1.00 87.12 169 CYS A N 1
ATOM 1366 C CA . CYS A 1 169 ? 1.798 -0.367 -30.998 1.00 87.12 169 CYS A CA 1
ATOM 1367 C C . CYS A 1 169 ? 2.802 0.782 -30.842 1.00 87.12 169 CYS A C 1
ATOM 1369 O O . CYS A 1 169 ? 4.005 0.598 -31.009 1.00 87.12 169 CYS A O 1
ATOM 1371 N N . GLU A 1 170 ? 2.310 1.968 -30.490 1.00 85.44 170 GLU A N 1
ATOM 1372 C CA . GLU A 1 170 ? 3.179 3.123 -30.280 1.00 85.44 170 GLU A CA 1
ATOM 1373 C C . GLU A 1 170 ? 4.030 2.975 -29.014 1.00 85.44 170 GLU A C 1
ATOM 1375 O O . GLU A 1 170 ? 3.613 2.406 -27.999 1.00 85.44 170 GLU A O 1
ATOM 1380 N N . ALA A 1 171 ? 5.253 3.503 -29.078 1.00 85.44 171 ALA A N 1
ATOM 1381 C CA . ALA A 1 171 ? 6.152 3.511 -27.940 1.00 85.44 171 ALA A CA 1
ATOM 1382 C C . ALA A 1 171 ? 5.731 4.551 -26.898 1.00 85.44 171 ALA A C 1
ATOM 1384 O O . ALA A 1 171 ? 5.289 5.649 -27.220 1.00 85.44 171 ALA A O 1
ATOM 1385 N N . THR A 1 172 ? 5.924 4.200 -25.629 1.00 79.88 172 THR A N 1
ATOM 1386 C CA . THR A 1 172 ? 5.495 4.967 -24.459 1.00 79.88 172 THR A CA 1
ATOM 1387 C C . THR A 1 172 ? 6.351 6.227 -24.260 1.00 79.88 172 THR A C 1
ATOM 1389 O O . THR A 1 172 ? 7.244 6.264 -23.416 1.00 79.88 172 THR A O 1
ATOM 1392 N N . SER A 1 173 ? 6.111 7.263 -25.064 1.00 77.94 173 SER A N 1
ATOM 1393 C CA . SER A 1 173 ? 6.909 8.498 -25.102 1.00 77.94 173 SER A CA 1
ATOM 1394 C C . SER A 1 173 ? 6.879 9.293 -23.794 1.00 77.94 173 SER A C 1
ATOM 1396 O O . SER A 1 173 ? 7.905 9.854 -23.418 1.00 77.94 173 SER A O 1
ATOM 1398 N N . PHE A 1 174 ? 5.768 9.266 -23.048 1.00 76.44 174 PHE A N 1
ATOM 1399 C CA . PHE A 1 174 ? 5.637 9.982 -21.770 1.00 76.44 174 PHE A CA 1
ATOM 1400 C C . PHE A 1 174 ? 6.629 9.511 -20.693 1.00 76.44 174 PHE A C 1
ATOM 1402 O O . PHE A 1 174 ? 6.919 10.248 -19.760 1.00 76.44 174 PHE A O 1
ATOM 1409 N N . LEU A 1 175 ? 7.180 8.297 -20.816 1.00 70.31 175 LEU A N 1
ATOM 1410 C CA . LEU A 1 175 ? 8.211 7.787 -19.903 1.00 70.31 175 LEU A CA 1
ATOM 1411 C C . LEU A 1 175 ? 9.600 8.397 -20.155 1.00 70.31 175 LEU A C 1
ATOM 1413 O O . LEU A 1 175 ? 10.510 8.194 -19.352 1.00 70.31 175 LEU A O 1
ATOM 1417 N N . LEU A 1 176 ? 9.790 9.094 -21.279 1.00 69.12 176 LEU A N 1
ATOM 1418 C CA . LEU A 1 176 ? 11.028 9.801 -21.622 1.00 69.12 176 LEU A CA 1
ATOM 1419 C C . LEU A 1 176 ? 10.946 11.304 -21.337 1.00 69.12 176 LEU A C 1
ATOM 1421 O O . LEU A 1 176 ? 11.983 11.970 -21.324 1.00 69.12 176 LEU A O 1
ATOM 1425 N N . ASP A 1 177 ? 9.739 11.827 -21.125 1.00 64.44 177 ASP A N 1
ATOM 1426 C CA . ASP A 1 177 ? 9.505 13.246 -20.912 1.00 64.44 177 ASP A CA 1
ATOM 1427 C C . ASP A 1 177 ? 9.856 13.610 -19.460 1.00 64.44 177 ASP A C 1
ATOM 1429 O O . ASP A 1 177 ? 9.162 13.248 -18.511 1.00 64.44 177 ASP A O 1
ATOM 1433 N N . ASN A 1 178 ? 10.982 14.303 -19.270 1.00 55.78 178 ASN A N 1
ATOM 1434 C CA . ASN A 1 178 ? 11.451 14.759 -17.952 1.00 55.78 178 ASN A CA 1
ATOM 1435 C C . ASN A 1 178 ? 10.677 15.999 -17.445 1.00 55.78 178 ASN A C 1
ATOM 1437 O O . ASN A 1 178 ? 11.126 16.641 -16.503 1.00 55.78 178 ASN A O 1
ATOM 1441 N N . SER A 1 179 ? 9.573 16.375 -18.097 1.00 48.44 179 SER A N 1
ATOM 1442 C CA . SER A 1 179 ? 8.877 17.660 -17.940 1.00 48.44 179 SER A CA 1
ATOM 1443 C C . SER A 1 179 ? 7.692 17.643 -16.958 1.00 48.44 179 SER A C 1
ATOM 1445 O O . SER A 1 179 ? 7.042 18.668 -16.776 1.00 48.44 179 SER A O 1
ATOM 1447 N N . LEU A 1 180 ? 7.411 16.511 -16.300 1.00 45.81 180 LEU A N 1
ATOM 1448 C CA . LEU A 1 180 ? 6.383 16.390 -15.248 1.00 45.81 180 LEU A CA 1
ATOM 1449 C C . LEU A 1 180 ? 6.971 16.359 -13.821 1.00 45.81 180 LEU A C 1
ATOM 1451 O O . LEU A 1 180 ? 6.449 15.676 -12.937 1.00 45.81 180 LEU A O 1
ATOM 1455 N N . LEU A 1 181 ? 8.054 17.109 -13.613 1.00 37.94 181 LEU A N 1
ATOM 1456 C CA . LEU A 1 181 ? 8.608 17.556 -12.329 1.00 37.94 181 LEU A CA 1
ATOM 1457 C C . LEU A 1 181 ? 9.096 18.999 -12.495 1.00 37.94 181 LEU A C 1
ATOM 1459 O O . LEU A 1 181 ? 9.037 19.737 -11.489 1.00 37.94 181 LEU A O 1
#

Sequence (181 aa):
MAMIHGFFKIKDVLYRTRSFQRVFEPRELEFLILISGKAYTRNEVLDMEKLMLNTLHFNMSVPTAYVFIRRFLKVAQANRKVATCLIKFILELLAFFLVELSLVEYEMLKFSPSLLTAAVVYTAQCTIFGFRQECSSLMVGFHQKAGSGKLIGVHQKYCSSKHNYTAKCEATSFLLDNSLL